Protein AF-A0A2V4MWG8-F1 (afdb_monomer)

Mean predicted aligned error: 7.89 Å

Foldseek 3Di:
DADQDDLVNLVCLQPPDDAQDWHHHPVFPQWIWHHHPRWIFTWGWDAAPQPPRDIDIGTPGTSVVDPPVRSRVVNVVVRVCSNVRHDPPPPPPDDDDPVNVVPDDPDD

Nearest PDB structures (foldseek):
  3obf-assembly2_B  TM=5.212E-01  e=9.779E-01  Paenarthrobacter aurescens TC1
  3mq0-assembly1_A  TM=4.436E-01  e=9.194E-01  Agrobacterium tumefaciens
  3mq0-assembly1_B  TM=4.651E-01  e=1.040E+00  Agrobacterium tumefaciens
  8es5-assembly1_B  TM=2.687E-01  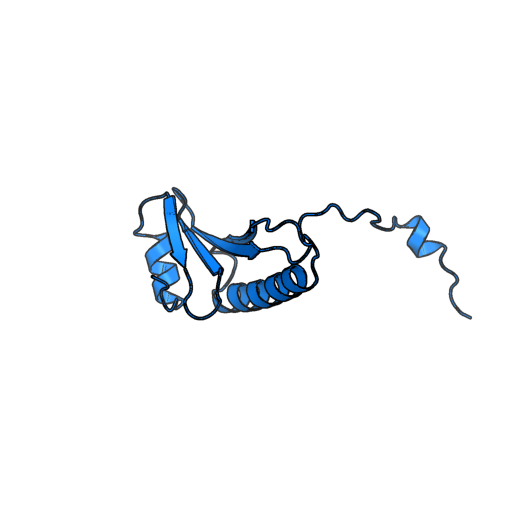e=1.506E+00  Pseudomonas aeruginosa PA14
  4bhm-assembly1_D  TM=3.147E-01  e=5.174E+00  Pyricularia oryzae

InterPro domains:
  IPR025166 Integrase, DNA-binding domain [PF13356] (5-92)
  IPR038488 Integrase, DNA-binding domain superfamily [G3DSA:3.30.160.390] (3-101)

Secondary structure (DSSP, 8-state):
--B---HHHHHHHHHH--TT-EEEBSSSTTEEEEE-SS-EEEEEEEE-SSSS--EEEEEEEETTTS-HHHHHHHHHHHHHHHHTT--TTS--S----HHHHHTS----

Sequence (108 aa):
MATKLTQSVVDKIRHDQEAGKQIYDASVSGLRIVVGKNSASYKLMGRINDGTDRYISLLIGRTDEVSLKSARERAHELRTILRSGTDPRAPKVKIPNLKEVADGPVAV

Radius of gyration: 17.91 Å; Cα contacts (8 Å, |Δi|>4): 160; chains: 1; bounding box: 40×47×41 Å

Structure (mmCIF, N/CA/C/O backbone):
data_AF-A0A2V4MWG8-F1
#
_entry.id   AF-A0A2V4MWG8-F1
#
loop_
_atom_site.group_PDB
_atom_site.id
_atom_site.type_symbol
_atom_site.label_atom_id
_atom_site.label_alt_id
_atom_site.label_comp_id
_atom_site.label_asym_id
_atom_site.label_entity_id
_atom_site.label_seq_id
_atom_site.pdbx_PDB_ins_code
_atom_site.Cartn_x
_atom_site.Cartn_y
_atom_site.Cartn_z
_atom_site.occupancy
_atom_site.B_iso_or_equiv
_atom_site.auth_seq_id
_atom_site.auth_comp_id
_atom_site.auth_asym_id
_atom_site.auth_atom_id
_atom_site.pdbx_PDB_model_num
ATOM 1 N N . MET A 1 1 ? -8.118 -13.978 1.828 1.00 61.69 1 MET A N 1
ATOM 2 C CA . MET A 1 1 ? -9.213 -13.245 1.151 1.00 61.69 1 MET A CA 1
ATOM 3 C C . MET A 1 1 ? -8.964 -11.751 1.292 1.00 61.69 1 MET A C 1
ATOM 5 O O . MET A 1 1 ? -8.388 -11.354 2.298 1.00 61.69 1 MET A O 1
ATOM 9 N N . ALA A 1 2 ? -9.323 -10.948 0.287 1.00 78.12 2 ALA A N 1
ATOM 10 C CA . ALA A 1 2 ? -9.199 -9.491 0.349 1.00 78.12 2 ALA A CA 1
ATOM 11 C C . ALA A 1 2 ? -10.509 -8.867 0.852 1.00 78.12 2 ALA A C 1
ATOM 13 O O . ALA A 1 2 ? -11.592 -9.332 0.499 1.00 78.12 2 ALA A O 1
ATOM 14 N N . THR A 1 3 ? -10.404 -7.819 1.662 1.00 86.06 3 THR A N 1
ATOM 15 C CA . THR A 1 3 ? -11.532 -7.121 2.284 1.00 86.06 3 THR A CA 1
ATOM 16 C C . THR 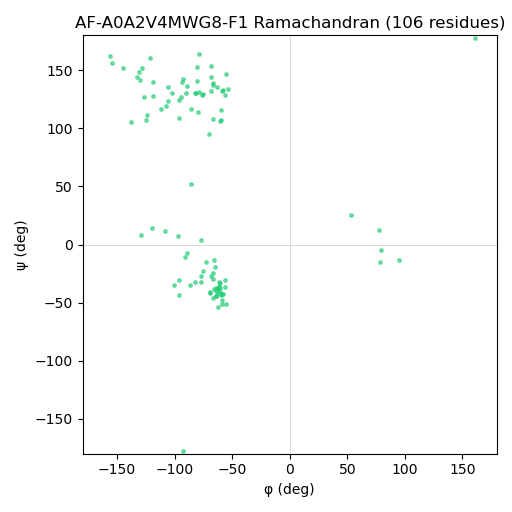A 1 3 ? -11.734 -5.787 1.585 1.00 86.06 3 THR A C 1
ATOM 18 O O . THR A 1 3 ? -10.776 -5.055 1.348 1.00 86.06 3 THR A O 1
ATOM 21 N N . LYS A 1 4 ? -12.977 -5.415 1.269 1.00 91.44 4 LYS A N 1
ATOM 22 C CA . LYS A 1 4 ? -13.265 -4.054 0.802 1.00 91.44 4 LYS A CA 1
ATOM 23 C C . LYS A 1 4 ? -13.095 -3.093 1.978 1.00 91.44 4 LYS A C 1
ATOM 25 O O . LYS A 1 4 ? -14.010 -2.943 2.784 1.00 91.44 4 LYS A O 1
ATOM 30 N N . LEU A 1 5 ? -11.920 -2.475 2.103 1.00 91.62 5 LEU A N 1
ATOM 31 C CA . LEU A 1 5 ? -11.661 -1.563 3.209 1.00 91.62 5 LEU A CA 1
ATOM 32 C C . LEU A 1 5 ? -12.542 -0.319 3.068 1.00 91.62 5 LEU A C 1
ATOM 34 O O . LEU A 1 5 ? -12.698 0.248 1.979 1.00 91.62 5 LEU A O 1
ATOM 38 N N . THR A 1 6 ? -13.093 0.107 4.196 1.00 92.75 6 THR A N 1
ATOM 39 C CA . THR A 1 6 ? -13.734 1.407 4.395 1.00 92.75 6 THR A CA 1
ATOM 40 C C . THR A 1 6 ? -13.003 2.121 5.523 1.00 92.75 6 THR A C 1
ATOM 42 O O . THR A 1 6 ? -12.324 1.463 6.314 1.00 92.75 6 THR A O 1
ATOM 45 N N . GLN A 1 7 ? -13.141 3.444 5.631 1.00 88.56 7 GLN A N 1
ATOM 46 C CA . GLN A 1 7 ? -12.477 4.187 6.706 1.00 88.56 7 GLN A CA 1
ATOM 47 C C . GLN A 1 7 ? -12.895 3.661 8.090 1.00 88.56 7 GLN A C 1
ATOM 49 O O . GLN A 1 7 ? -12.033 3.355 8.900 1.00 88.56 7 GLN A O 1
ATOM 54 N N . SER A 1 8 ? -14.183 3.373 8.301 1.00 88.94 8 SER A N 1
ATOM 55 C CA . SER A 1 8 ? -14.669 2.788 9.559 1.00 88.94 8 SER A CA 1
ATOM 56 C C . SER A 1 8 ? -14.072 1.410 9.872 1.00 88.94 8 SER A C 1
ATOM 58 O O . SER A 1 8 ? -13.895 1.065 11.036 1.00 88.94 8 SER A O 1
ATOM 60 N N . VAL A 1 9 ? -13.766 0.597 8.852 1.00 89.69 9 VAL A N 1
ATOM 61 C CA . VAL A 1 9 ? -13.057 -0.680 9.049 1.00 89.69 9 VAL A CA 1
ATOM 62 C C . VAL A 1 9 ? -11.611 -0.425 9.460 1.00 89.69 9 VAL A C 1
ATOM 64 O O . VAL A 1 9 ? -11.119 -1.098 10.361 1.00 89.69 9 VAL A O 1
ATOM 67 N N . VAL A 1 10 ? -10.941 0.553 8.843 1.00 89.31 10 VAL A N 1
ATOM 68 C CA . VAL A 1 10 ? -9.587 0.953 9.245 1.00 89.31 10 VAL A CA 1
ATOM 69 C C . VAL A 1 10 ? -9.576 1.408 10.696 1.00 89.31 10 VAL A C 1
ATOM 71 O O . VAL A 1 10 ? -8.753 0.918 11.460 1.00 89.31 10 VAL A O 1
ATOM 74 N N . ASP A 1 11 ? -10.507 2.271 11.092 1.00 87.50 11 ASP A N 1
ATOM 75 C CA . ASP A 1 11 ? -10.561 2.811 12.450 1.00 87.50 11 ASP A CA 1
ATOM 76 C C . ASP A 1 11 ? -10.733 1.685 13.484 1.00 87.50 11 ASP A C 1
ATOM 78 O O . ASP A 1 11 ? -9.974 1.617 14.446 1.00 87.50 11 ASP A O 1
ATOM 82 N N . LYS A 1 12 ? -11.616 0.708 13.226 1.00 86.62 12 LYS A N 1
ATOM 83 C CA . LYS A 1 12 ? -11.754 -0.498 14.068 1.00 86.62 12 LYS A CA 1
ATOM 84 C C . LYS A 1 12 ? -10.462 -1.310 14.167 1.00 86.62 12 LYS A C 1
ATOM 86 O O . LYS A 1 12 ? -10.088 -1.761 15.246 1.00 86.62 12 LYS A O 1
ATOM 91 N N . ILE A 1 13 ? -9.752 -1.488 13.051 1.00 85.19 13 ILE A N 1
ATOM 92 C CA . ILE A 1 13 ? -8.487 -2.238 13.023 1.00 85.19 13 ILE A CA 1
ATOM 93 C C . ILE A 1 13 ? -7.434 -1.597 13.937 1.00 85.19 13 ILE A C 1
ATOM 95 O O . ILE A 1 13 ? -6.621 -2.315 14.513 1.00 85.19 13 ILE A O 1
ATOM 99 N N . ARG A 1 14 ? -7.442 -0.267 14.084 1.00 75.88 14 ARG A N 1
ATOM 100 C CA . ARG A 1 14 ? -6.482 0.446 14.943 1.00 75.88 14 ARG A CA 1
ATOM 101 C C . ARG A 1 14 ? -6.695 0.169 16.429 1.00 75.88 14 ARG A C 1
ATOM 103 O O . ARG A 1 14 ? -5.732 0.273 17.181 1.00 75.88 14 ARG A O 1
ATOM 110 N N . HIS A 1 15 ? -7.918 -0.167 16.833 1.00 75.81 15 HIS A N 1
ATOM 111 C CA . HIS A 1 15 ? -8.283 -0.346 18.236 1.00 75.81 15 HIS A CA 1
ATOM 112 C C . HIS A 1 15 ? -8.335 -1.817 18.670 1.00 75.81 15 HIS A C 1
ATOM 114 O O . HIS A 1 15 ? -7.921 -2.125 19.783 1.00 75.81 15 HIS A O 1
ATOM 120 N N . ASP A 1 16 ? -8.764 -2.727 17.787 1.00 69.00 16 ASP A N 1
ATOM 121 C CA . ASP A 1 16 ? -9.295 -4.029 18.224 1.00 69.00 16 ASP A CA 1
ATOM 122 C C . ASP A 1 16 ? -8.528 -5.258 17.701 1.00 69.00 16 ASP A C 1
ATOM 124 O O . ASP A 1 16 ? -9.056 -6.371 17.725 1.00 69.00 16 ASP A O 1
ATOM 128 N N . GLN A 1 17 ? -7.318 -5.105 17.149 1.00 69.81 17 GLN A N 1
ATOM 129 C CA . GLN A 1 17 ? -6.639 -6.215 16.464 1.00 69.81 17 GLN A CA 1
ATOM 130 C C . GLN A 1 17 ? -5.302 -6.619 17.083 1.00 69.81 17 GLN A C 1
ATOM 132 O O . GLN A 1 17 ? -4.465 -5.797 17.445 1.00 69.81 17 GLN A O 1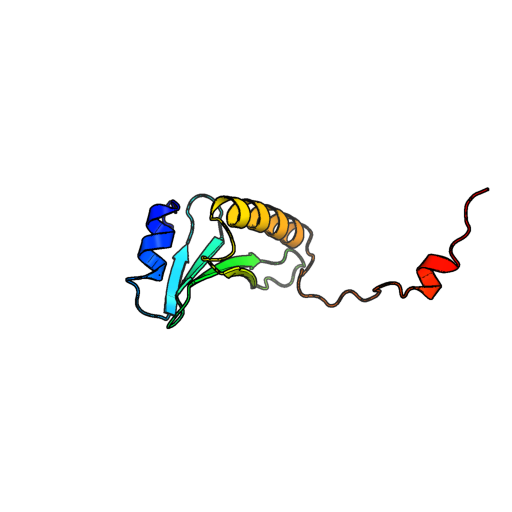
ATOM 137 N N . GLU A 1 18 ? -5.085 -7.934 17.120 1.00 76.69 18 GLU A N 1
ATOM 138 C CA . GLU A 1 18 ? -3.812 -8.548 17.487 1.00 76.69 18 GLU A CA 1
ATOM 139 C C . GLU A 1 18 ? -2.719 -8.170 16.481 1.00 76.69 18 GLU A C 1
ATOM 141 O O . GLU A 1 18 ? -2.906 -8.233 15.257 1.00 76.69 18 GLU A O 1
ATOM 146 N N . ALA A 1 19 ? -1.550 -7.818 17.010 1.00 85.56 19 ALA A N 1
ATOM 147 C CA . ALA A 1 19 ? -0.373 -7.526 16.210 1.00 85.56 19 ALA A CA 1
ATOM 148 C C . ALA A 1 19 ? -0.012 -8.698 15.279 1.00 85.56 19 ALA A C 1
ATOM 150 O O . ALA A 1 19 ? -0.172 -9.868 15.618 1.00 85.56 19 ALA A O 1
ATOM 151 N N . GLY A 1 20 ? 0.523 -8.376 14.102 1.00 84.75 20 GLY A N 1
ATOM 152 C CA . GLY A 1 20 ? 0.963 -9.350 13.102 1.00 84.75 20 GLY A CA 1
ATOM 153 C C . GLY A 1 20 ? -0.082 -9.673 12.032 1.00 84.75 20 GLY A C 1
ATOM 154 O O . GLY A 1 20 ? 0.278 -10.212 10.983 1.00 84.75 20 GLY A O 1
ATOM 155 N N . LYS A 1 21 ? -1.351 -9.285 12.225 1.00 90.25 21 LYS A N 1
ATOM 156 C CA . LYS A 1 21 ? -2.389 -9.457 11.199 1.00 90.25 21 LYS A CA 1
ATOM 157 C C . LYS A 1 21 ? -2.151 -8.553 9.992 1.00 90.25 21 LYS A C 1
ATOM 159 O O . LYS A 1 21 ? -1.708 -7.406 10.102 1.00 90.25 21 LYS A O 1
ATOM 164 N N . GLN A 1 22 ? -2.482 -9.088 8.819 1.00 93.38 22 GLN A N 1
ATOM 165 C CA . GLN A 1 22 ? -2.419 -8.377 7.547 1.00 93.38 22 GLN A CA 1
ATOM 166 C C . GLN A 1 22 ? -3.762 -8.466 6.836 1.00 93.38 22 GLN A C 1
ATOM 168 O O . GLN A 1 22 ? -4.293 -9.556 6.635 1.00 93.38 22 GLN A O 1
ATOM 173 N N . ILE A 1 23 ? -4.301 -7.317 6.444 1.00 94.00 23 ILE A N 1
ATOM 174 C CA . ILE A 1 23 ? -5.644 -7.213 5.875 1.00 94.00 23 ILE A CA 1
ATOM 175 C C . ILE A 1 23 ? -5.519 -6.547 4.514 1.00 94.00 23 ILE A C 1
ATOM 177 O O . ILE A 1 23 ? -5.164 -5.374 4.423 1.00 94.00 23 ILE A O 1
ATOM 181 N N . TYR A 1 24 ? -5.776 -7.306 3.454 1.00 96.31 24 TYR A N 1
ATOM 182 C CA . TYR A 1 24 ? -5.653 -6.822 2.081 1.00 96.31 24 TYR A CA 1
ATOM 183 C C . TYR A 1 24 ? -6.878 -6.016 1.665 1.00 96.31 24 TYR A C 1
ATOM 185 O O . TYR A 1 24 ? -8.002 -6.403 1.977 1.00 96.31 24 TYR A O 1
ATOM 193 N N . ASP A 1 25 ? -6.657 -4.939 0.918 1.00 96.12 25 ASP A N 1
ATOM 194 C CA . ASP A 1 25 ? -7.721 -4.186 0.269 1.00 96.12 25 ASP A CA 1
ATOM 195 C C . ASP A 1 25 ? -8.177 -4.899 -1.008 1.00 96.12 25 ASP A C 1
ATOM 197 O O . ASP A 1 25 ? -7.369 -5.270 -1.858 1.00 96.12 25 ASP A O 1
ATOM 201 N N . ALA A 1 26 ? -9.486 -5.063 -1.167 1.00 95.62 26 ALA A N 1
ATOM 202 C CA . ALA A 1 26 ? -10.067 -5.643 -2.374 1.00 95.62 26 ALA A CA 1
ATOM 203 C C . ALA A 1 26 ? -10.064 -4.666 -3.562 1.00 95.62 26 ALA A C 1
ATOM 205 O O . ALA A 1 26 ? -10.112 -5.108 -4.707 1.00 95.62 26 ALA A O 1
ATOM 206 N N . SER A 1 27 ? -10.011 -3.351 -3.309 1.00 94.44 27 SER A N 1
ATOM 207 C CA . SER A 1 27 ? -10.084 -2.342 -4.379 1.00 94.44 27 SER A CA 1
ATOM 208 C C . SER A 1 27 ? -8.731 -2.118 -5.052 1.00 94.44 27 SER A C 1
ATOM 210 O O . SER A 1 27 ? -8.675 -1.842 -6.248 1.00 94.44 27 SER A O 1
ATOM 212 N N . VAL A 1 28 ? -7.631 -2.255 -4.306 1.00 96.31 28 VAL A N 1
ATOM 213 C CA . VAL A 1 28 ? -6.273 -2.114 -4.837 1.00 96.31 28 VAL A CA 1
ATOM 214 C C . VAL A 1 28 ? -5.457 -3.359 -4.521 1.00 96.31 28 VAL A C 1
ATOM 216 O O . VAL A 1 28 ? -5.028 -3.581 -3.393 1.00 96.31 28 VAL A O 1
ATOM 219 N N . SER A 1 29 ? -5.195 -4.168 -5.548 1.00 94.88 29 SER A N 1
ATOM 220 C CA . SER A 1 29 ? -4.397 -5.389 -5.410 1.00 94.88 29 SER A CA 1
ATOM 221 C C . SER A 1 29 ? -3.036 -5.094 -4.755 1.00 94.88 29 SER A C 1
ATOM 223 O O . SER A 1 29 ? -2.338 -4.137 -5.104 1.00 94.88 29 SER A O 1
ATOM 225 N N . GLY A 1 30 ? -2.669 -5.918 -3.775 1.00 95.38 30 GLY A N 1
ATOM 226 C CA . GLY A 1 30 ? -1.414 -5.791 -3.036 1.00 95.38 30 GLY A CA 1
ATOM 227 C C . GLY A 1 30 ? -1.405 -4.714 -1.947 1.00 95.38 30 GLY A C 1
ATOM 228 O O . GLY A 1 30 ? -0.522 -4.763 -1.089 1.00 95.38 30 GLY A O 1
ATOM 229 N N . LEU A 1 31 ? -2.359 -3.774 -1.928 1.00 98.00 31 LEU A N 1
ATOM 230 C CA . LEU A 1 31 ? -2.525 -2.857 -0.801 1.00 98.00 31 LEU A CA 1
ATOM 231 C C . LEU A 1 31 ? -3.016 -3.653 0.410 1.00 98.00 31 LEU A C 1
ATOM 233 O O . LEU A 1 31 ? -3.947 -4.450 0.308 1.00 98.00 31 LEU A O 1
ATOM 237 N N . ARG A 1 32 ? -2.386 -3.440 1.562 1.00 96.69 32 ARG A N 1
ATOM 238 C CA . ARG A 1 32 ? -2.747 -4.082 2.824 1.00 96.69 32 ARG A CA 1
ATOM 239 C C . ARG A 1 32 ? -2.535 -3.153 4.006 1.00 96.69 32 ARG A C 1
ATOM 241 O O . ARG A 1 32 ? -1.636 -2.313 3.989 1.00 96.69 32 ARG A O 1
ATOM 248 N N . ILE A 1 33 ? -3.313 -3.364 5.056 1.00 95.75 33 ILE A N 1
ATOM 249 C CA . ILE A 1 33 ? -3.019 -2.863 6.394 1.00 95.75 33 ILE A CA 1
ATOM 250 C C . ILE A 1 33 ? -2.194 -3.925 7.113 1.00 95.75 33 ILE A C 1
ATOM 252 O O . ILE A 1 33 ? -2.565 -5.097 7.119 1.00 95.75 33 ILE A O 1
ATOM 256 N N . VAL A 1 34 ? -1.078 -3.517 7.708 1.00 95.06 34 VAL A N 1
ATOM 257 C CA . VAL A 1 34 ? -0.288 -4.345 8.623 1.00 95.06 34 VAL A CA 1
ATOM 258 C C . VAL A 1 34 ? -0.492 -3.811 10.032 1.00 95.06 34 VAL A C 1
ATOM 260 O O . VAL A 1 34 ? -0.170 -2.651 10.296 1.00 95.06 34 VAL A O 1
ATOM 263 N N . VAL A 1 35 ? -1.031 -4.654 10.911 1.00 93.38 35 VAL A N 1
ATOM 264 C CA . VAL A 1 35 ? -1.302 -4.326 12.314 1.00 93.38 35 VAL A CA 1
ATOM 265 C C . VAL A 1 35 ? -0.041 -4.591 13.131 1.00 93.38 35 VAL A C 1
ATOM 267 O O . VAL A 1 35 ? 0.457 -5.713 13.191 1.00 93.38 35 VAL A O 1
ATOM 270 N N . GLY A 1 36 ? 0.516 -3.541 13.717 1.00 90.19 36 GLY A N 1
ATOM 271 C CA . GLY A 1 36 ? 1.566 -3.605 14.727 1.00 90.19 36 GLY A CA 1
ATOM 272 C C . GLY A 1 36 ? 0.979 -3.607 16.138 1.00 90.19 36 GLY A C 1
ATOM 273 O O . GLY A 1 36 ? -0.230 -3.571 16.323 1.00 90.19 36 GLY A O 1
ATOM 274 N N . LYS A 1 37 ? 1.851 -3.621 17.150 1.00 86.31 37 LYS A N 1
ATOM 275 C CA . LYS A 1 37 ? 1.432 -3.670 18.561 1.00 86.31 37 LYS A CA 1
ATOM 276 C C . LYS A 1 37 ? 0.582 -2.466 18.986 1.00 86.31 37 LYS A C 1
ATOM 278 O O . LYS A 1 37 ? -0.385 -2.641 19.707 1.00 86.31 37 LYS A O 1
ATOM 283 N N . ASN A 1 38 ? 0.956 -1.270 18.526 1.00 85.50 38 ASN A N 1
ATOM 284 C CA . ASN A 1 38 ? 0.346 0.004 18.934 1.00 85.50 38 ASN A CA 1
ATOM 285 C C . ASN A 1 38 ? -0.063 0.874 17.735 1.00 85.50 38 ASN A C 1
ATOM 287 O O . ASN A 1 38 ? -0.333 2.064 17.874 1.00 85.50 38 ASN A O 1
ATOM 291 N N . SER A 1 39 ? 0.023 0.335 16.524 1.00 89.75 39 SER A N 1
ATOM 292 C CA . SER A 1 39 ? -0.167 1.107 15.302 1.00 89.75 39 SER A CA 1
ATOM 293 C C . SER A 1 39 ? -0.581 0.193 14.166 1.00 89.75 39 SER A C 1
ATOM 295 O O . SER A 1 39 ? -0.376 -1.015 14.215 1.00 89.75 39 SER A O 1
ATOM 297 N N . ALA A 1 40 ? -1.131 0.775 13.109 1.00 94.50 40 ALA A N 1
ATOM 298 C CA . ALA A 1 40 ? -1.366 0.069 11.864 1.00 94.50 40 ALA A CA 1
ATOM 299 C C . ALA A 1 40 ? -0.871 0.924 10.701 1.00 94.50 40 ALA A C 1
ATOM 301 O O . ALA A 1 40 ? -0.979 2.154 10.728 1.00 94.50 40 ALA A O 1
ATOM 302 N N . SER A 1 41 ? -0.322 0.278 9.678 1.00 96.06 41 SER A N 1
ATOM 303 C CA . SER A 1 41 ? 0.257 0.962 8.521 1.00 96.06 41 SER A CA 1
ATOM 304 C C . SER A 1 41 ? -0.272 0.399 7.219 1.00 96.06 41 SER A C 1
ATOM 306 O O . SER A 1 41 ? -0.391 -0.817 7.060 1.00 96.06 41 SER A O 1
ATOM 308 N N . TYR A 1 42 ? -0.495 1.282 6.254 1.00 97.94 42 TYR A N 1
ATOM 309 C CA . TYR A 1 42 ? -0.704 0.887 4.873 1.00 97.94 42 TYR A CA 1
ATOM 310 C C . TYR A 1 42 ? 0.627 0.482 4.252 1.00 97.94 42 TYR A C 1
ATOM 312 O O . TYR A 1 42 ? 1.618 1.219 4.310 1.00 97.94 42 TYR A O 1
ATOM 320 N N . LYS A 1 43 ? 0.648 -0.692 3.629 1.00 97.88 43 LYS A N 1
ATOM 321 C CA . LYS A 1 43 ? 1.770 -1.176 2.831 1.00 97.88 43 LYS A CA 1
ATOM 322 C C . LYS A 1 43 ? 1.274 -1.685 1.486 1.00 97.88 43 LYS A C 1
ATOM 324 O O . LYS A 1 43 ? 0.188 -2.249 1.400 1.00 97.88 43 LYS A O 1
ATOM 329 N N . LEU A 1 44 ? 2.099 -1.544 0.458 1.00 98.12 44 LEU A N 1
ATOM 330 C CA . LEU A 1 44 ? 1.887 -2.171 -0.841 1.00 98.12 44 LEU A CA 1
ATOM 331 C C . LEU A 1 44 ? 2.850 -3.342 -1.001 1.00 98.12 44 LEU A C 1
ATOM 333 O O . LEU A 1 44 ? 4.062 -3.160 -0.923 1.00 98.12 44 LEU A O 1
ATOM 337 N N . MET A 1 45 ? 2.312 -4.528 -1.252 1.00 97.00 45 MET A N 1
ATOM 338 C CA . MET A 1 45 ? 3.071 -5.679 -1.724 1.00 97.00 45 MET A CA 1
ATOM 339 C C . MET A 1 45 ? 2.961 -5.760 -3.247 1.00 97.00 45 MET A C 1
ATOM 341 O O . MET A 1 45 ? 1.852 -5.816 -3.778 1.00 97.00 45 MET A O 1
ATOM 345 N N . GLY A 1 46 ? 4.089 -5.781 -3.952 1.00 96.00 46 GLY A N 1
ATOM 346 C CA . GLY A 1 46 ? 4.095 -5.847 -5.412 1.00 96.00 46 GLY A CA 1
ATOM 347 C C . GLY A 1 46 ? 5.370 -6.459 -5.977 1.00 96.00 46 GLY A C 1
ATOM 348 O O . GLY A 1 46 ? 6.407 -6.450 -5.319 1.00 96.00 46 GLY A O 1
ATOM 349 N N . ARG A 1 47 ? 5.267 -6.997 -7.193 1.00 95.31 47 ARG A N 1
ATOM 350 C CA . ARG A 1 47 ? 6.382 -7.553 -7.966 1.00 95.31 47 ARG A CA 1
ATOM 351 C C . ARG A 1 47 ? 7.022 -6.459 -8.814 1.00 95.31 47 ARG A C 1
ATOM 353 O O . ARG A 1 47 ? 6.294 -5.688 -9.437 1.00 95.31 47 ARG A O 1
ATOM 360 N N . ILE A 1 48 ? 8.351 -6.412 -8.854 1.00 94.50 48 ILE A N 1
ATOM 361 C CA . ILE A 1 48 ? 9.085 -5.542 -9.780 1.00 94.50 48 ILE A CA 1
ATOM 362 C C . ILE A 1 48 ? 9.141 -6.233 -11.148 1.00 94.50 48 ILE A C 1
ATOM 364 O O . ILE A 1 48 ? 9.497 -7.408 -11.245 1.00 94.50 48 ILE A O 1
ATOM 368 N N . ASN A 1 49 ? 8.778 -5.516 -12.211 1.00 92.38 49 ASN A N 1
ATOM 369 C CA . ASN A 1 49 ? 8.844 -6.014 -13.585 1.00 92.38 49 ASN A CA 1
ATOM 370 C C . ASN A 1 49 ? 10.238 -5.799 -14.212 1.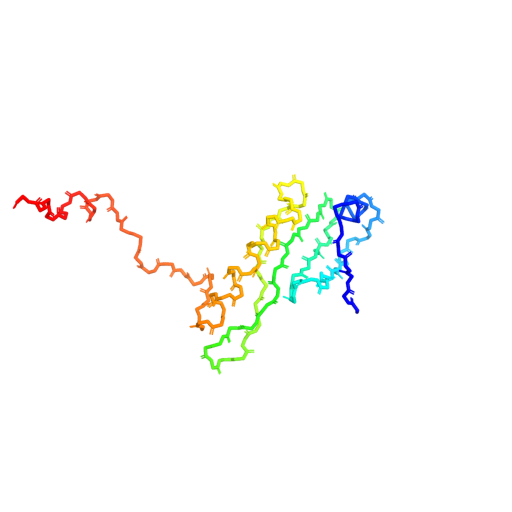00 92.38 49 ASN A C 1
ATOM 372 O O . ASN A 1 49 ? 10.364 -5.183 -15.264 1.00 92.38 49 ASN A O 1
ATOM 376 N N . ASP A 1 50 ? 11.290 -6.242 -13.524 1.00 90.31 50 ASP A N 1
ATOM 377 C CA . ASP A 1 50 ? 12.705 -6.110 -13.923 1.00 90.31 50 ASP A CA 1
ATOM 378 C C . ASP A 1 50 ? 13.322 -7.452 -14.369 1.00 90.31 50 ASP A C 1
ATOM 380 O O . ASP A 1 50 ? 14.537 -7.587 -14.473 1.00 90.31 50 ASP A O 1
ATOM 384 N N . GLY A 1 51 ? 12.487 -8.476 -14.578 1.00 91.69 51 GLY A N 1
ATOM 385 C CA . GLY A 1 51 ? 12.920 -9.839 -14.898 1.00 91.69 51 GLY A CA 1
ATOM 386 C C . GLY A 1 51 ? 13.386 -10.670 -13.696 1.00 91.69 51 GLY A C 1
ATOM 387 O O . GLY A 1 51 ? 13.622 -11.862 -13.858 1.00 91.69 51 GLY A O 1
ATOM 388 N N . THR A 1 52 ? 13.463 -10.103 -12.485 1.00 89.81 52 THR A N 1
ATOM 389 C CA . THR A 1 52 ? 14.000 -10.809 -11.302 1.00 89.81 52 THR A CA 1
ATOM 390 C C . THR A 1 52 ? 12.960 -11.591 -10.490 1.00 89.81 52 THR A C 1
ATOM 392 O O . THR A 1 52 ? 13.321 -12.282 -9.543 1.00 89.81 52 THR A O 1
ATOM 395 N N . ASP A 1 53 ? 11.669 -11.448 -10.811 1.00 87.88 53 ASP A N 1
ATOM 396 C CA . ASP A 1 53 ? 10.535 -12.020 -10.054 1.00 87.88 53 ASP A CA 1
ATOM 397 C C . ASP A 1 53 ? 10.526 -11.668 -8.550 1.00 87.88 53 ASP A C 1
ATOM 399 O O . ASP A 1 53 ? 9.981 -12.372 -7.699 1.00 87.88 53 ASP A O 1
ATOM 403 N N . ARG A 1 54 ? 11.143 -10.540 -8.184 1.00 91.88 54 ARG A N 1
ATOM 404 C CA . ARG A 1 54 ? 11.209 -10.110 -6.787 1.00 91.88 54 ARG A CA 1
ATOM 405 C C . ARG A 1 54 ? 9.931 -9.399 -6.368 1.00 91.88 54 ARG A C 1
ATOM 407 O O . ARG A 1 54 ? 9.491 -8.435 -6.999 1.00 91.88 54 ARG A O 1
ATOM 414 N N . TYR A 1 55 ? 9.391 -9.825 -5.229 1.00 94.44 55 TYR A N 1
ATOM 415 C CA . TYR A 1 55 ? 8.337 -9.114 -4.513 1.00 94.44 55 TYR A CA 1
ATOM 416 C C . TYR A 1 55 ? 8.926 -8.197 -3.451 1.00 94.44 55 TYR A C 1
ATOM 418 O O . TYR A 1 55 ? 9.845 -8.559 -2.718 1.00 94.44 55 TYR A O 1
ATOM 426 N N . ILE A 1 56 ? 8.348 -7.007 -3.334 1.00 95.19 56 ILE A N 1
ATOM 427 C CA . ILE A 1 56 ? 8.752 -6.007 -2.355 1.00 95.19 56 ILE A CA 1
ATOM 428 C C . ILE A 1 56 ? 7.544 -5.515 -1.567 1.00 95.19 56 ILE A C 1
ATOM 430 O O . ILE A 1 56 ? 6.415 -5.509 -2.059 1.00 95.19 5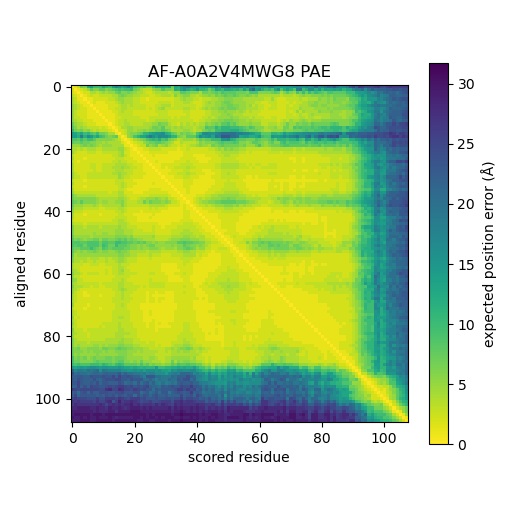6 ILE A O 1
ATOM 434 N N . SER A 1 57 ? 7.792 -5.092 -0.327 1.00 96.44 57 SER A N 1
ATOM 435 C CA . SER A 1 57 ? 6.798 -4.430 0.514 1.00 96.44 57 SER A CA 1
ATOM 436 C C . SER A 1 57 ? 7.199 -2.972 0.710 1.00 96.44 57 SER A C 1
ATOM 438 O O . SER A 1 57 ? 8.222 -2.688 1.326 1.00 96.44 57 SER A O 1
ATOM 440 N N . LEU A 1 58 ? 6.369 -2.056 0.228 1.00 97.06 58 LEU A N 1
ATOM 441 C CA . LEU A 1 58 ? 6.564 -0.613 0.330 1.00 97.06 58 LEU A CA 1
ATOM 442 C C . LEU A 1 58 ? 5.676 -0.054 1.440 1.00 97.06 58 LEU A C 1
ATOM 444 O O . LEU A 1 58 ? 4.486 -0.364 1.489 1.00 97.06 58 LEU A O 1
ATOM 448 N N . LEU A 1 59 ? 6.245 0.748 2.338 1.00 97.31 59 LEU A N 1
ATOM 449 C CA . LEU A 1 59 ? 5.472 1.503 3.323 1.00 97.31 59 LEU A CA 1
ATOM 450 C C . LEU A 1 59 ? 4.820 2.701 2.627 1.00 97.31 59 LEU A C 1
ATOM 452 O O . LEU A 1 59 ? 5.504 3.455 1.942 1.00 97.31 59 LEU A O 1
ATOM 456 N N . ILE A 1 60 ? 3.511 2.863 2.809 1.00 97.50 60 ILE A N 1
ATOM 457 C CA . ILE A 1 60 ? 2.772 4.035 2.324 1.00 97.50 60 ILE A CA 1
ATOM 458 C C . ILE A 1 60 ? 2.633 5.065 3.446 1.00 97.50 60 ILE A C 1
ATOM 460 O O . ILE A 1 60 ? 2.849 6.247 3.217 1.00 97.50 60 ILE A O 1
ATOM 464 N N . GLY A 1 61 ? 2.308 4.614 4.659 1.00 97.00 61 GLY A N 1
ATOM 465 C CA . GLY A 1 61 ? 2.200 5.477 5.833 1.00 97.00 61 GLY A CA 1
ATOM 466 C C . GLY A 1 61 ? 1.393 4.837 6.954 1.00 97.00 61 GLY A C 1
ATOM 467 O O . GLY A 1 61 ? 0.887 3.715 6.809 1.00 97.00 61 GLY A O 1
ATOM 468 N N . ARG A 1 62 ? 1.285 5.531 8.090 1.00 95.94 62 ARG A N 1
ATOM 469 C CA . ARG A 1 62 ? 0.452 5.084 9.208 1.00 95.94 62 ARG A CA 1
ATOM 470 C C . ARG A 1 62 ? -1.020 5.429 8.972 1.00 95.94 62 ARG A C 1
ATOM 472 O O . ARG A 1 62 ? -1.355 6.358 8.245 1.00 95.94 62 ARG A O 1
ATOM 479 N N . THR A 1 63 ? -1.900 4.639 9.572 1.00 95.06 63 THR A N 1
ATOM 480 C CA . THR A 1 63 ? -3.361 4.761 9.425 1.00 95.06 63 THR A CA 1
ATOM 481 C C . THR A 1 63 ? -3.966 5.965 10.161 1.00 95.06 63 THR A C 1
ATOM 483 O O . THR A 1 63 ? -5.096 6.322 9.855 1.00 95.06 63 THR A O 1
ATOM 486 N N . ASP A 1 64 ? -3.240 6.602 11.093 1.00 92.88 64 ASP A N 1
ATOM 487 C CA . ASP A 1 64 ? -3.562 7.931 11.665 1.00 92.88 64 ASP A CA 1
ATOM 488 C C . ASP A 1 64 ? -3.211 9.080 10.737 1.00 92.88 64 ASP A C 1
ATOM 490 O O . ASP A 1 64 ? -3.837 10.129 10.808 1.00 92.88 64 ASP A O 1
ATOM 494 N N . GLU A 1 65 ? -2.163 8.915 9.943 1.00 94.94 65 GLU A N 1
ATOM 495 C CA . GLU A 1 65 ? -1.567 10.010 9.178 1.00 94.94 65 GLU A CA 1
ATOM 496 C C . GLU A 1 65 ? -2.098 10.059 7.749 1.00 94.94 65 GLU A C 1
ATOM 498 O O . GLU A 1 65 ? -2.162 11.119 7.133 1.00 94.94 65 GLU A O 1
ATOM 503 N N . VAL A 1 66 ? -2.458 8.898 7.204 1.00 96.00 66 VAL A N 1
ATOM 504 C CA . VAL A 1 66 ? -2.849 8.741 5.807 1.00 96.00 66 VAL A CA 1
ATOM 505 C C . VAL A 1 66 ? -4.285 8.243 5.742 1.00 96.00 66 VAL A C 1
ATOM 507 O O . VAL A 1 66 ? -4.636 7.228 6.337 1.00 96.00 66 VAL A O 1
ATOM 510 N N . SER A 1 67 ? -5.130 8.935 4.979 1.00 96.19 67 SER A N 1
ATOM 511 C CA . SER A 1 67 ? -6.491 8.460 4.717 1.00 96.19 67 SER A CA 1
ATOM 512 C C . SER A 1 67 ? -6.475 7.206 3.835 1.00 96.19 67 SER A C 1
ATOM 514 O O . SER A 1 67 ? -5.576 7.028 3.008 1.00 96.19 67 SER A O 1
ATOM 516 N N . LEU A 1 68 ? -7.502 6.352 3.928 1.00 96.44 68 LEU A N 1
ATOM 517 C CA . LEU A 1 68 ? -7.616 5.192 3.031 1.00 96.44 68 LEU A CA 1
ATOM 518 C C . LEU A 1 68 ? -7.611 5.602 1.547 1.00 96.44 68 LEU A C 1
ATOM 520 O O . LEU A 1 68 ? -7.045 4.899 0.710 1.00 96.44 68 LEU A O 1
ATOM 524 N N . LYS A 1 69 ? -8.224 6.745 1.216 1.00 97.06 69 LYS A N 1
ATOM 525 C CA . LYS A 1 69 ? -8.252 7.282 -0.150 1.00 97.06 69 LYS A CA 1
ATOM 526 C C . LYS A 1 69 ? -6.837 7.599 -0.642 1.00 97.06 69 LYS A C 1
ATOM 528 O O . LYS A 1 69 ? -6.418 7.048 -1.656 1.00 97.06 69 LYS A O 1
ATOM 533 N N . SER A 1 70 ? -6.087 8.395 0.116 1.00 97.75 70 SER A N 1
ATOM 534 C CA . SER A 1 70 ? -4.706 8.762 -0.223 1.00 97.75 70 SER A CA 1
ATOM 535 C C . SER A 1 70 ? -3.792 7.536 -0.285 1.00 97.75 70 SER A C 1
ATOM 537 O O . SER A 1 70 ? -2.924 7.441 -1.149 1.00 97.75 70 SER A O 1
ATOM 539 N N . ALA A 1 71 ? -4.017 6.544 0.584 1.00 98.00 71 ALA A N 1
ATOM 540 C CA . ALA A 1 71 ? -3.276 5.289 0.541 1.00 98.00 71 ALA A CA 1
ATOM 541 C C . ALA A 1 71 ? -3.530 4.503 -0.757 1.00 98.00 71 ALA A C 1
ATOM 543 O O . ALA A 1 71 ? -2.591 3.943 -1.325 1.00 98.00 71 ALA A O 1
ATOM 544 N N . ARG A 1 72 ? -4.775 4.475 -1.252 1.00 98.31 72 ARG A N 1
ATOM 545 C CA . ARG A 1 72 ? -5.119 3.848 -2.538 1.00 98.31 72 ARG A CA 1
ATOM 546 C C . ARG A 1 72 ? -4.496 4.588 -3.715 1.00 98.31 72 ARG A C 1
ATOM 548 O O . ARG A 1 72 ? -3.890 3.940 -4.565 1.00 98.31 72 ARG A O 1
ATOM 555 N N . GLU A 1 73 ? -4.591 5.915 -3.742 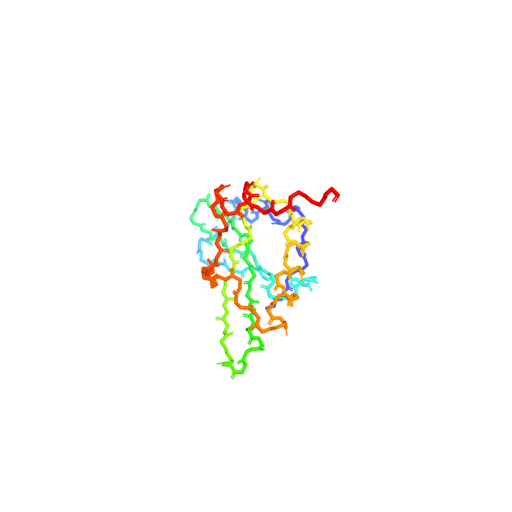1.00 98.25 73 GLU A N 1
ATOM 556 C CA . GLU A 1 73 ? -3.959 6.758 -4.769 1.00 98.25 73 GLU A CA 1
ATOM 557 C C . GLU A 1 73 ? -2.452 6.482 -4.838 1.00 98.25 73 GLU A C 1
ATOM 559 O O . GLU A 1 73 ? -1.932 6.078 -5.882 1.00 98.25 73 GLU A O 1
ATOM 564 N N . ARG A 1 74 ? -1.768 6.530 -3.689 1.00 98.00 74 ARG A N 1
ATOM 565 C CA . ARG A 1 74 ? -0.335 6.239 -3.612 1.00 98.00 74 ARG A CA 1
ATOM 566 C C . ARG A 1 74 ? 0.004 4.805 -4.019 1.00 98.00 74 ARG A C 1
ATOM 568 O O . ARG A 1 74 ? 1.026 4.562 -4.661 1.00 98.00 74 ARG A O 1
ATOM 575 N N . ALA A 1 75 ? -0.839 3.835 -3.673 1.00 98.00 75 ALA A N 1
ATOM 576 C CA . ALA A 1 75 ? -0.655 2.452 -4.098 1.00 98.00 75 ALA A CA 1
ATOM 577 C C . ALA A 1 75 ? -0.764 2.295 -5.625 1.00 98.00 75 ALA A C 1
ATOM 579 O O . ALA A 1 75 ? 0.006 1.528 -6.205 1.00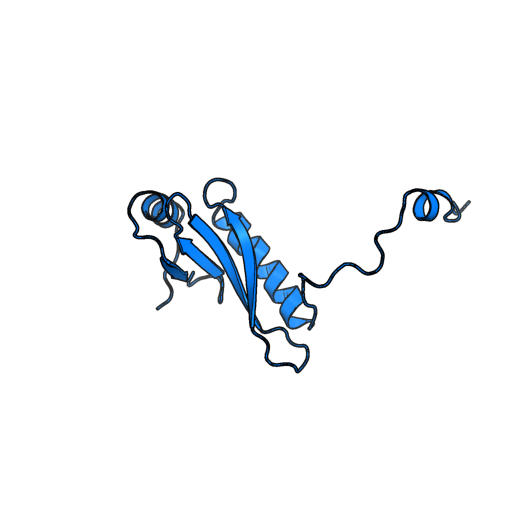 98.00 75 ALA A O 1
ATOM 580 N N . HIS A 1 76 ? -1.663 3.023 -6.292 1.00 98.12 76 HIS A N 1
ATOM 581 C CA . HIS A 1 76 ? -1.748 3.023 -7.754 1.00 98.12 76 HIS A CA 1
ATOM 582 C C . HIS A 1 76 ? -0.483 3.588 -8.406 1.00 98.12 76 HIS A C 1
ATOM 584 O O . HIS A 1 76 ? 0.039 2.971 -9.337 1.00 98.12 76 HIS A O 1
ATOM 590 N N . GLU A 1 77 ? 0.047 4.698 -7.890 1.00 97.12 77 GLU A N 1
ATOM 591 C CA . GLU A 1 77 ? 1.306 5.284 -8.366 1.00 97.12 77 GLU A CA 1
ATOM 592 C C . GLU A 1 77 ? 2.469 4.295 -8.241 1.00 97.12 77 GLU A C 1
ATOM 594 O O . GLU A 1 77 ? 3.166 4.009 -9.216 1.00 97.12 77 GLU A O 1
ATOM 599 N N . LEU A 1 78 ? 2.642 3.707 -7.053 1.00 97.00 78 LEU A N 1
ATOM 600 C CA . LEU A 1 78 ? 3.707 2.740 -6.800 1.00 97.00 78 LEU A CA 1
ATOM 601 C C . LEU A 1 78 ? 3.562 1.495 -7.681 1.00 97.00 78 LEU A C 1
ATOM 603 O O . LEU A 1 78 ? 4.556 1.006 -8.208 1.00 97.00 78 LEU A O 1
ATOM 607 N N . ARG A 1 79 ? 2.339 1.004 -7.919 1.00 96.12 79 ARG A N 1
ATOM 608 C CA . ARG A 1 79 ? 2.102 -0.100 -8.866 1.00 96.12 79 ARG A CA 1
ATOM 609 C C . ARG A 1 79 ? 2.530 0.257 -10.287 1.00 96.12 79 ARG A C 1
ATOM 611 O O . ARG A 1 79 ? 3.030 -0.612 -10.993 1.00 96.12 79 ARG A O 1
ATOM 618 N N . THR A 1 80 ? 2.335 1.497 -10.729 1.00 96.25 80 THR A N 1
ATOM 619 C CA . THR A 1 80 ? 2.818 1.947 -12.042 1.00 96.25 80 THR A CA 1
ATOM 620 C C . THR A 1 80 ? 4.342 1.921 -12.115 1.00 96.25 80 THR A C 1
ATOM 622 O O . THR A 1 80 ? 4.869 1.361 -13.071 1.00 96.25 80 THR A O 1
ATOM 625 N N . ILE A 1 81 ? 5.034 2.397 -11.077 1.00 94.56 81 ILE A N 1
ATOM 626 C CA . ILE A 1 81 ? 6.506 2.357 -10.995 1.00 94.56 81 ILE A CA 1
ATOM 627 C C . ILE A 1 81 ? 7.029 0.908 -10.998 1.00 94.56 81 ILE A C 1
ATOM 629 O O . ILE A 1 81 ? 7.983 0.573 -11.693 1.00 94.56 81 ILE A O 1
ATOM 633 N N . LEU A 1 82 ? 6.372 0.004 -10.269 1.00 94.75 82 LEU A N 1
ATOM 634 C CA . LEU A 1 82 ? 6.761 -1.409 -10.254 1.00 94.75 82 LEU A CA 1
ATOM 635 C C . LEU A 1 82 ? 6.565 -2.086 -11.617 1.00 94.75 82 LEU A C 1
ATOM 637 O O . LEU A 1 82 ? 7.395 -2.895 -12.033 1.00 94.75 82 LEU A O 1
ATOM 641 N N . ARG A 1 83 ? 5.488 -1.737 -12.333 1.00 93.19 83 ARG A N 1
ATOM 642 C CA . ARG A 1 83 ? 5.211 -2.245 -13.687 1.00 93.19 83 ARG A CA 1
ATOM 643 C C . ARG A 1 83 ? 6.220 -1.762 -14.725 1.00 93.19 83 ARG A C 1
ATOM 645 O O . ARG A 1 83 ? 6.472 -2.503 -15.670 1.00 93.19 83 ARG A O 1
ATOM 652 N N . SER A 1 84 ? 6.812 -0.580 -14.543 1.00 93.56 84 SER A N 1
ATOM 653 C CA . SER A 1 84 ? 7.905 -0.094 -15.395 1.00 93.56 84 SER A CA 1
ATOM 654 C C . SER A 1 84 ? 9.259 -0.738 -15.078 1.00 93.56 84 SER A C 1
ATOM 656 O O . SER A 1 84 ? 10.263 -0.345 -15.660 1.00 93.56 84 SER A O 1
ATOM 658 N N . GLY A 1 85 ? 9.311 -1.700 -14.148 1.00 93.25 85 GLY A N 1
ATOM 659 C CA . GLY A 1 85 ? 10.545 -2.389 -13.763 1.00 93.25 85 GLY A CA 1
ATOM 660 C C . GLY A 1 85 ? 11.448 -1.576 -12.838 1.00 93.25 85 GLY A C 1
ATOM 661 O O . GLY A 1 85 ? 12.600 -1.934 -12.619 1.00 93.25 85 GLY A O 1
ATOM 662 N N . THR A 1 86 ? 10.946 -0.479 -12.273 1.00 90.56 86 THR A N 1
ATOM 663 C CA . THR A 1 86 ? 11.721 0.381 -11.378 1.00 90.56 86 THR A CA 1
ATOM 664 C C . THR A 1 86 ? 11.482 -0.028 -9.921 1.00 90.56 86 THR A C 1
ATOM 666 O O . THR A 1 86 ? 10.334 -0.077 -9.480 1.00 90.56 86 THR A O 1
ATOM 669 N N . ASP A 1 87 ? 12.543 -0.293 -9.145 1.00 91.00 87 ASP A N 1
ATOM 670 C CA . ASP A 1 87 ? 12.436 -0.450 -7.683 1.00 91.00 87 ASP A CA 1
ATOM 671 C C . ASP A 1 87 ? 12.382 0.944 -7.025 1.00 91.00 87 ASP A C 1
ATOM 673 O O . ASP A 1 87 ? 13.383 1.664 -7.053 1.00 91.00 87 ASP A O 1
ATOM 677 N N . PRO A 1 88 ? 11.266 1.350 -6.387 1.00 89.56 88 PRO A N 1
ATOM 678 C CA . PRO A 1 88 ? 11.150 2.661 -5.745 1.00 89.56 88 PRO A CA 1
ATOM 679 C C . PRO A 1 88 ? 12.078 2.852 -4.537 1.00 89.56 88 PRO A C 1
ATOM 681 O O . PRO A 1 88 ? 12.195 3.967 -4.034 1.00 89.56 88 PRO A O 1
ATOM 684 N N . ARG A 1 89 ? 12.685 1.773 -4.025 1.00 88.81 89 ARG A N 1
ATOM 685 C CA . ARG A 1 89 ? 13.638 1.805 -2.905 1.00 88.81 89 ARG A CA 1
ATOM 686 C C . ARG A 1 89 ? 15.079 1.954 -3.377 1.00 88.81 89 ARG A C 1
ATOM 688 O O . ARG A 1 89 ? 15.955 2.146 -2.537 1.00 88.81 89 ARG A O 1
ATOM 695 N N . ALA A 1 90 ? 15.334 1.814 -4.681 1.00 84.00 90 ALA A N 1
ATOM 696 C CA . ALA A 1 90 ? 16.670 1.992 -5.218 1.00 84.00 90 ALA A CA 1
ATOM 697 C C . ALA A 1 90 ? 17.163 3.411 -4.879 1.00 84.00 90 ALA A C 1
ATOM 699 O O . ALA A 1 90 ? 16.416 4.380 -5.065 1.00 84.00 90 ALA A O 1
ATOM 700 N N . PRO A 1 91 ? 18.392 3.554 -4.354 1.00 76.38 91 PRO A N 1
ATOM 701 C CA . PRO A 1 91 ? 18.942 4.863 -4.047 1.00 76.38 91 PRO A CA 1
ATOM 702 C C . PRO A 1 91 ? 18.973 5.710 -5.320 1.00 76.38 91 PRO A C 1
ATOM 704 O O . PRO A 1 91 ? 19.412 5.257 -6.379 1.00 76.38 91 PRO A O 1
ATOM 707 N N . LYS A 1 92 ? 18.496 6.955 -5.228 1.00 69.75 92 LYS A N 1
ATOM 708 C CA . LYS A 1 92 ? 18.593 7.904 -6.338 1.00 69.75 92 LYS A CA 1
ATOM 709 C C . LYS A 1 92 ? 20.071 8.230 -6.538 1.00 69.75 92 LYS A C 1
ATOM 711 O O . LYS A 1 92 ? 20.667 8.911 -5.714 1.00 69.75 92 LYS A O 1
ATOM 716 N N . VAL A 1 93 ? 20.653 7.726 -7.624 1.00 64.81 93 VAL A N 1
ATOM 717 C CA . VAL A 1 93 ? 22.102 7.796 -7.896 1.00 64.81 93 VAL A CA 1
ATOM 718 C C . VAL A 1 93 ? 22.592 9.239 -8.107 1.00 64.81 93 VAL A C 1
ATOM 720 O O . VAL A 1 93 ? 23.774 9.518 -7.944 1.00 64.81 93 VAL A O 1
ATOM 723 N N . LYS A 1 94 ? 21.690 10.181 -8.413 1.00 60.81 94 LYS A N 1
ATOM 724 C CA . LYS A 1 94 ? 21.983 11.617 -8.484 1.00 60.81 94 LYS A CA 1
ATOM 725 C C . LYS A 1 94 ? 20.859 12.420 -7.838 1.00 60.81 94 LYS A C 1
ATOM 727 O O . LYS A 1 94 ? 19.778 12.548 -8.409 1.00 60.81 94 LYS A O 1
ATOM 732 N N . ILE A 1 95 ? 21.116 12.948 -6.647 1.00 68.62 95 ILE A N 1
ATOM 7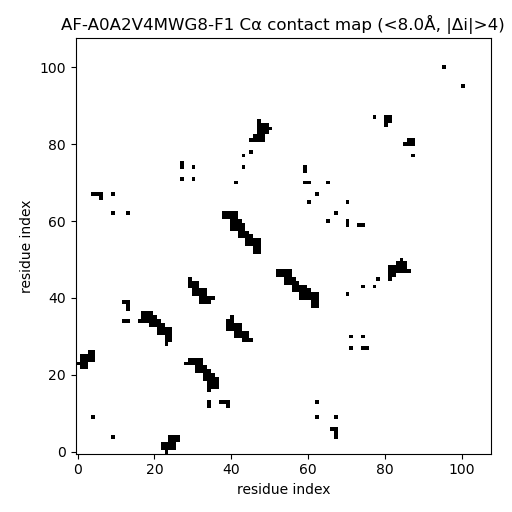33 C CA . ILE A 1 95 ? 20.377 14.094 -6.115 1.00 68.62 95 ILE A CA 1
ATOM 734 C C . ILE A 1 95 ? 21.254 15.299 -6.453 1.00 68.62 95 ILE A C 1
ATOM 736 O O . ILE A 1 95 ? 22.337 15.391 -5.874 1.00 68.62 95 ILE A O 1
ATOM 740 N N . PRO A 1 96 ? 20.851 16.161 -7.404 1.00 66.56 96 PRO A N 1
ATOM 741 C CA . PRO A 1 96 ? 21.630 17.339 -7.738 1.00 66.56 96 PRO A CA 1
ATOM 742 C C . PRO A 1 96 ? 21.854 18.168 -6.479 1.00 66.56 96 PRO A C 1
ATOM 744 O O . PRO A 1 96 ? 20.905 18.449 -5.741 1.00 66.56 96 PRO A O 1
ATOM 747 N N . ASN A 1 97 ? 23.101 18.526 -6.203 1.00 76.50 97 ASN A N 1
ATOM 748 C CA . ASN A 1 97 ? 23.389 19.469 -5.134 1.00 76.50 97 ASN A CA 1
ATOM 749 C C . ASN A 1 97 ? 23.111 20.904 -5.613 1.00 76.50 97 ASN A C 1
ATOM 751 O O . ASN A 1 97 ? 22.986 21.169 -6.808 1.00 76.50 97 ASN A O 1
ATOM 755 N N . LEU A 1 98 ? 23.015 21.848 -4.673 1.00 70.81 98 LEU A N 1
ATOM 756 C CA . LEU A 1 98 ? 22.650 23.234 -4.981 1.00 70.81 98 LEU A CA 1
ATOM 757 C C . LEU A 1 98 ? 23.581 23.887 -6.020 1.00 70.81 98 LEU A C 1
ATOM 759 O O . LEU A 1 98 ? 23.114 24.712 -6.797 1.00 70.81 98 LEU A O 1
ATOM 763 N N . LYS A 1 99 ? 24.862 23.496 -6.080 1.00 70.88 99 LYS A N 1
ATOM 764 C CA . LYS A 1 99 ? 25.816 24.024 -7.070 1.00 70.88 99 LYS A CA 1
ATOM 765 C C . LYS A 1 99 ? 25.487 23.539 -8.483 1.00 70.88 99 LYS A C 1
ATOM 767 O O . LYS A 1 99 ? 25.480 24.331 -9.411 1.00 70.88 99 LYS A O 1
ATOM 772 N N . GLU A 1 100 ? 25.116 22.269 -8.632 1.00 69.81 100 GLU A N 1
ATOM 773 C CA . GLU A 1 100 ? 24.718 21.692 -9.927 1.00 69.81 100 GLU A CA 1
ATOM 774 C C . GLU A 1 100 ? 23.411 22.292 -10.473 1.00 69.81 100 GLU A C 1
ATOM 776 O O . GLU A 1 100 ? 23.188 22.276 -11.680 1.00 69.81 100 GLU A O 1
ATOM 781 N N . VAL A 1 101 ? 22.550 22.823 -9.598 1.00 73.62 101 VAL A N 1
ATOM 782 C CA . VAL A 1 101 ? 21.312 23.520 -9.988 1.00 73.62 101 VAL A CA 1
ATOM 783 C C . VAL A 1 101 ? 21.560 25.008 -10.264 1.00 73.62 101 VAL A C 1
ATOM 785 O O . VAL A 1 101 ? 20.921 25.570 -11.148 1.00 73.62 101 VAL A O 1
ATOM 788 N N . ALA A 1 102 ? 22.479 25.644 -9.530 1.00 68.44 102 ALA A N 1
ATOM 789 C CA . ALA A 1 102 ? 22.783 27.070 -9.657 1.00 68.44 102 ALA A CA 1
ATOM 790 C C . ALA A 1 102 ? 23.655 27.418 -10.880 1.00 68.44 102 ALA A C 1
ATOM 792 O O . ALA A 1 102 ? 23.527 28.522 -11.398 1.00 68.44 102 ALA A O 1
ATOM 793 N N . ASP A 1 103 ? 24.486 26.483 -11.358 1.00 59.69 103 ASP A N 1
ATOM 794 C CA . ASP A 1 103 ? 25.398 26.689 -12.499 1.00 59.69 103 ASP A CA 1
ATOM 795 C C . ASP A 1 103 ? 24.839 26.177 -13.848 1.00 59.69 103 ASP A C 1
ATOM 797 O O . ASP A 1 103 ? 25.543 26.157 -14.860 1.00 59.69 103 ASP A O 1
ATOM 801 N N . GLY A 1 104 ? 23.573 25.746 -13.897 1.00 52.06 104 GLY A N 1
ATOM 802 C CA . GLY A 1 104 ? 22.902 25.445 -15.165 1.00 52.06 104 GLY A CA 1
ATOM 803 C C . GLY A 1 104 ? 22.708 26.728 -15.984 1.00 52.06 104 GLY A C 1
ATOM 804 O O . GLY A 1 104 ? 22.362 27.755 -15.397 1.00 52.06 104 GLY A O 1
ATOM 805 N N . PRO A 1 105 ? 22.914 26.721 -17.316 1.00 49.31 105 PRO A N 1
ATOM 806 C CA . PRO A 1 105 ? 22.786 27.935 -18.109 1.00 49.31 105 PRO A CA 1
ATOM 807 C C . PRO A 1 105 ? 21.362 28.474 -17.972 1.00 49.31 105 PRO A C 1
ATOM 809 O O . PRO A 1 105 ? 20.396 27.836 -18.394 1.00 49.31 105 PRO A O 1
ATOM 812 N N . VAL A 1 106 ? 21.240 29.661 -17.377 1.00 51.69 106 VAL A N 1
ATOM 813 C CA . VAL A 1 106 ? 20.057 30.499 -17.543 1.00 51.69 106 VAL A CA 1
ATOM 814 C C . VAL A 1 106 ? 19.980 30.768 -19.039 1.00 51.69 106 VAL A C 1
ATOM 816 O O . VAL A 1 106 ? 20.834 31.460 -19.588 1.00 51.69 106 VAL A O 1
ATOM 819 N N . ALA A 1 107 ? 19.018 30.138 -19.709 1.00 48.91 107 ALA A N 1
ATOM 820 C CA . ALA A 1 107 ? 18.701 30.464 -21.086 1.00 48.91 107 ALA A CA 1
ATOM 821 C C . ALA A 1 107 ? 18.269 31.937 -21.121 1.00 48.91 107 ALA A C 1
ATOM 823 O O . ALA A 1 107 ? 17.194 32.279 -20.623 1.00 48.91 107 ALA A O 1
ATOM 824 N N . VAL A 1 108 ? 19.152 32.786 -21.648 1.00 44.94 108 VAL A N 1
ATOM 825 C CA . VAL A 1 108 ? 18.863 34.140 -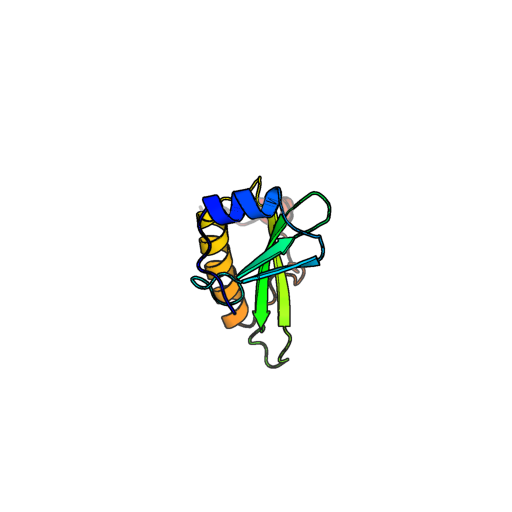22.131 1.00 44.94 108 VAL A CA 1
ATOM 826 C C . VAL A 1 108 ? 18.923 34.089 -23.646 1.00 44.94 108 VAL A C 1
ATOM 828 O O . VAL A 1 108 ? 19.904 33.503 -24.160 1.00 44.94 108 VAL A O 1
#

pLDDT: mean 87.16, std 12.95, range [44.94, 98.31]

Organism: NCBI:txid2200892

Solvent-accessible surface area (backbone atoms only — not comparable to full-atom values): 6445 Å² total; per-residue (Å²): 132,62,42,78,76,45,66,72,55,52,57,48,53,64,76,76,55,67,55,75,44,72,49,33,30,54,86,42,84,44,31,25,39,41,32,40,88,89,46,35,29,38,30,33,45,47,58,36,52,63,85,72,78,46,73,47,79,42,83,74,41,42,60,90,79,40,54,70,65,58,50,50,55,53,44,53,53,52,51,53,42,16,64,74,30,41,65,90,81,59,78,73,91,75,74,80,50,74,66,69,64,68,70,50,82,78,88,123